Protein AF-R6X827-F1 (afdb_monomer_lite)

Sequence (57 aa):
MRVAAPHRKVKLEVKSGDNVLLSRPLPVAKPSEMIAVEIPVAKFAQIGDEVTVGLVL

Structure (mmCIF, N/CA/C/O backbone):
data_AF-R6X827-F1
#
_entry.id   AF-R6X827-F1
#
loop_
_atom_site.group_PDB
_atom_site.id
_atom_site.type_symbol
_atom_site.label_atom_id
_atom_site.label_alt_id
_atom_site.label_comp_id
_atom_site.label_asym_id
_atom_site.label_entity_id
_atom_site.label_seq_id
_atom_site.pdbx_PDB_ins_code
_atom_site.Cartn_x
_atom_site.Cartn_y
_atom_site.Cartn_z
_atom_site.occupancy
_atom_site.B_iso_or_equiv
_atom_site.auth_seq_id
_atom_site.auth_comp_id
_atom_site.auth_asym_id
_atom_site.auth_atom_id
_atom_site.pdbx_PDB_model_num
ATOM 1 N N . MET A 1 1 ? -1.203 -7.839 -13.566 1.00 56.12 1 MET A N 1
ATOM 2 C CA . MET A 1 1 ? -0.126 -8.001 -14.571 1.00 56.12 1 MET A CA 1
ATOM 3 C C . MET A 1 1 ? 1.156 -8.429 -13.868 1.00 56.12 1 MET A C 1
ATOM 5 O O . MET A 1 1 ? 1.465 -7.853 -12.835 1.00 56.12 1 MET A O 1
ATOM 9 N N . ARG A 1 2 ? 1.882 -9.437 -14.374 1.00 63.22 2 ARG A N 1
ATOM 10 C CA . ARG A 1 2 ? 3.252 -9.744 -13.921 1.00 63.22 2 ARG A CA 1
ATOM 11 C C . ARG A 1 2 ? 4.229 -9.162 -14.939 1.00 63.22 2 ARG A C 1
ATOM 13 O O . ARG A 1 2 ? 4.117 -9.461 -16.122 1.00 63.22 2 ARG A O 1
ATOM 20 N N . VAL A 1 3 ? 5.150 -8.323 -14.481 1.00 69.50 3 VAL A N 1
ATOM 21 C CA . VAL A 1 3 ? 6.176 -7.692 -15.321 1.00 69.50 3 VAL A CA 1
ATOM 22 C C . VAL A 1 3 ? 7.358 -8.652 -15.428 1.00 69.50 3 VAL A C 1
ATOM 24 O O . VAL A 1 3 ? 7.958 -8.990 -14.410 1.00 69.50 3 VAL A O 1
ATOM 27 N N . ALA A 1 4 ? 7.678 -9.113 -16.639 1.00 71.56 4 ALA A N 1
ATOM 28 C CA . ALA A 1 4 ? 8.740 -10.100 -16.858 1.00 71.56 4 ALA A CA 1
ATOM 29 C C . ALA A 1 4 ? 10.155 -9.522 -16.647 1.00 71.56 4 ALA A C 1
ATOM 31 O O . ALA A 1 4 ? 11.023 -10.211 -16.118 1.00 71.56 4 ALA A O 1
ATOM 32 N N . ALA A 1 5 ? 10.371 -8.250 -17.002 1.00 75.88 5 ALA A N 1
ATOM 33 C CA . ALA A 1 5 ? 11.646 -7.543 -16.861 1.00 75.88 5 ALA A CA 1
ATOM 34 C C . ALA A 1 5 ? 11.422 -6.153 -16.231 1.00 75.88 5 ALA A C 1
ATOM 36 O O . ALA A 1 5 ? 11.286 -5.163 -16.949 1.00 75.88 5 ALA A O 1
ATOM 37 N N . PRO A 1 6 ? 11.289 -6.063 -14.897 1.00 77.44 6 PRO A N 1
ATOM 38 C CA . PRO A 1 6 ? 11.068 -4.786 -14.231 1.00 77.44 6 PRO A CA 1
ATOM 39 C C . PRO A 1 6 ? 12.300 -3.889 -14.307 1.00 77.44 6 PRO A C 1
ATOM 41 O O . PRO A 1 6 ? 13.420 -4.340 -14.074 1.00 77.44 6 PRO A O 1
ATOM 44 N N . HIS A 1 7 ? 12.070 -2.599 -14.549 1.00 79.06 7 HIS A N 1
ATOM 45 C CA . HIS A 1 7 ? 13.123 -1.588 -14.600 1.00 79.06 7 HIS A CA 1
ATOM 46 C C . HIS A 1 7 ? 13.745 -1.350 -13.215 1.00 79.06 7 HIS A C 1
ATOM 48 O O . HIS A 1 7 ? 14.921 -1.008 -13.091 1.00 79.06 7 HIS A O 1
ATOM 54 N N . ARG A 1 8 ? 12.949 -1.534 -12.153 1.00 81.94 8 ARG A N 1
ATOM 55 C CA . ARG A 1 8 ? 13.411 -1.528 -10.765 1.00 81.94 8 ARG A CA 1
ATOM 56 C C . ARG A 1 8 ? 12.553 -2.473 -9.932 1.00 81.94 8 ARG A C 1
ATOM 58 O O . ARG A 1 8 ? 11.325 -2.461 -10.028 1.00 81.94 8 ARG A O 1
ATOM 65 N N . LYS A 1 9 ? 13.200 -3.292 -9.103 1.00 84.94 9 LYS A N 1
ATOM 66 C CA . LYS A 1 9 ? 12.521 -4.063 -8.058 1.00 84.94 9 LYS A CA 1
ATOM 67 C C . LYS A 1 9 ? 12.459 -3.183 -6.819 1.00 84.94 9 LYS A C 1
ATOM 69 O O . LYS A 1 9 ? 13.499 -2.780 -6.317 1.00 84.94 9 LYS A O 1
ATOM 74 N N . VAL A 1 10 ? 11.251 -2.861 -6.384 1.00 87.50 10 VAL A N 1
ATOM 75 C CA . VAL A 1 10 ? 10.996 -2.101 -5.159 1.00 87.50 10 VAL A CA 1
ATOM 76 C C . VAL A 1 10 ? 9.942 -2.835 -4.344 1.00 87.50 10 VAL A C 1
ATOM 78 O O . VAL A 1 10 ? 9.310 -3.787 -4.817 1.00 87.50 10 VAL A O 1
ATOM 81 N N . LYS A 1 11 ? 9.731 -2.396 -3.113 1.00 91.94 11 LYS A N 1
ATOM 82 C CA . LYS A 1 11 ? 8.621 -2.828 -2.276 1.00 91.94 11 LYS A CA 1
ATOM 83 C C . LYS A 1 11 ? 7.685 -1.642 -2.066 1.00 91.94 11 LYS A C 1
ATOM 85 O O . LYS A 1 11 ? 8.121 -0.536 -1.767 1.00 91.94 11 LYS A O 1
ATOM 90 N N . LEU A 1 12 ? 6.395 -1.885 -2.268 1.00 92.81 12 LEU A N 1
ATOM 91 C CA . LEU A 1 12 ? 5.342 -0.932 -1.956 1.00 92.81 12 LEU A CA 1
ATOM 92 C C . LEU A 1 12 ? 4.963 -1.110 -0.493 1.00 92.81 12 LEU A C 1
ATOM 94 O O . LEU A 1 12 ? 4.556 -2.209 -0.102 1.00 92.81 12 LEU A O 1
ATOM 98 N N . GLU A 1 13 ? 5.066 -0.037 0.280 1.00 95.44 13 GLU A N 1
ATOM 99 C CA . GLU A 1 13 ? 4.600 0.006 1.659 1.00 95.44 13 GLU A CA 1
ATOM 100 C C . GLU A 1 13 ? 3.499 1.043 1.826 1.00 95.44 13 GLU A C 1
ATOM 102 O O . GLU A 1 13 ? 3.609 2.173 1.351 1.00 95.44 13 GLU A O 1
ATOM 107 N N . VAL A 1 14 ? 2.442 0.639 2.524 1.00 95.81 14 VAL A N 1
ATOM 108 C CA . VAL A 1 14 ? 1.417 1.538 3.042 1.00 95.81 14 VAL A CA 1
ATOM 109 C C . VAL A 1 14 ? 1.484 1.492 4.556 1.00 95.81 14 VAL A C 1
ATOM 111 O O . VAL A 1 14 ? 1.406 0.407 5.144 1.00 95.81 14 VAL A O 1
ATOM 114 N N . LYS A 1 15 ? 1.651 2.659 5.173 1.00 96.12 15 LYS A N 1
ATOM 115 C CA . LYS A 1 15 ? 1.818 2.815 6.619 1.00 96.12 15 LYS A CA 1
ATOM 116 C C . LYS A 1 15 ? 0.846 3.835 7.186 1.00 96.12 15 LYS A C 1
ATOM 118 O O . LYS A 1 15 ? 0.434 4.745 6.477 1.00 96.12 15 LYS A O 1
ATOM 123 N N . SER A 1 16 ? 0.539 3.688 8.466 1.00 95.81 16 SER A N 1
ATOM 124 C CA . SER A 1 16 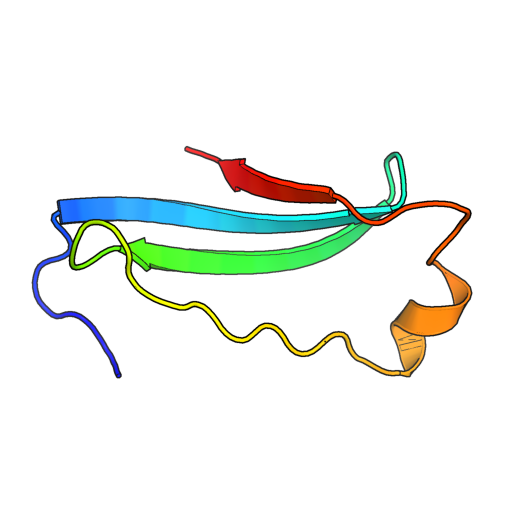? -0.088 4.715 9.299 1.00 95.81 16 SER A CA 1
ATOM 125 C C . SER A 1 16 ? 0.823 4.918 10.507 1.00 95.81 16 SER A C 1
ATOM 127 O O . SER A 1 16 ? 0.934 4.019 11.345 1.00 95.81 16 SER A O 1
ATOM 129 N N . GLY A 1 17 ? 1.548 6.039 10.547 1.00 92.25 17 GLY A N 1
ATOM 130 C CA . GLY A 1 17 ? 2.691 6.209 11.451 1.00 92.25 17 GLY A CA 1
ATOM 131 C C . GLY A 1 17 ? 3.717 5.080 11.273 1.00 92.25 17 GLY A C 1
ATOM 132 O O . GLY A 1 17 ? 4.140 4.785 10.152 1.00 92.25 17 GLY A O 1
ATOM 133 N N . ASP A 1 18 ? 4.055 4.397 12.367 1.00 91.25 18 ASP A N 1
ATOM 134 C CA . ASP A 1 18 ? 5.000 3.270 12.371 1.00 91.25 18 ASP A CA 1
ATOM 135 C C . ASP A 1 18 ? 4.367 1.917 11.985 1.00 91.25 18 ASP A C 1
ATOM 137 O O . ASP A 1 18 ? 5.075 0.934 11.747 1.00 91.25 18 ASP A O 1
ATOM 141 N N . ASN A 1 19 ? 3.034 1.840 11.878 1.00 93.12 19 ASN A N 1
ATOM 142 C CA . ASN A 1 19 ? 2.335 0.590 11.583 1.00 93.12 19 ASN A CA 1
ATOM 143 C C . ASN A 1 19 ? 2.285 0.288 10.084 1.00 93.12 19 ASN A C 1
ATOM 145 O O . ASN A 1 19 ? 1.813 1.091 9.279 1.00 93.12 19 ASN A O 1
ATOM 149 N N . VAL A 1 20 ? 2.685 -0.931 9.712 1.00 94.00 20 VAL A N 1
ATOM 150 C CA . VAL A 1 20 ? 2.650 -1.411 8.324 1.00 94.00 20 VAL A CA 1
ATOM 151 C C . VAL A 1 20 ? 1.297 -2.043 7.992 1.00 94.00 20 VAL A C 1
ATOM 153 O O . VAL A 1 20 ? 0.989 -3.191 8.341 1.00 94.00 20 VAL A O 1
ATOM 156 N N . LEU A 1 21 ? 0.497 -1.306 7.226 1.00 94.81 21 LEU A N 1
ATOM 157 C CA . LEU A 1 21 ? -0.816 -1.742 6.764 1.00 94.81 21 LEU A CA 1
ATOM 158 C C . LEU A 1 21 ? -0.690 -2.720 5.590 1.00 94.81 21 LEU A C 1
ATOM 160 O O . LEU A 1 21 ? -1.347 -3.761 5.565 1.00 94.81 21 LEU A O 1
ATOM 164 N N . LEU A 1 22 ? 0.217 -2.457 4.651 1.00 94.19 22 LEU A N 1
ATOM 165 C CA . LEU A 1 22 ? 0.486 -3.333 3.512 1.00 94.19 22 LEU A CA 1
ATOM 166 C C . LEU A 1 22 ? 1.962 -3.246 3.123 1.00 94.19 22 LEU A C 1
ATOM 168 O O . LEU A 1 22 ? 2.527 -2.161 3.083 1.00 94.19 22 LEU A O 1
ATOM 172 N N . SER A 1 23 ? 2.581 -4.388 2.827 1.00 94.38 23 SER A N 1
ATOM 173 C CA . SER A 1 23 ? 3.954 -4.460 2.324 1.00 94.38 23 SER A CA 1
ATOM 174 C C . SER A 1 23 ? 4.035 -5.580 1.298 1.00 94.38 23 SER A C 1
ATOM 176 O O . SER A 1 23 ? 3.769 -6.740 1.622 1.00 94.38 23 SER A O 1
ATOM 178 N N . ARG A 1 24 ? 4.342 -5.246 0.041 1.00 91.88 24 ARG A N 1
ATOM 179 C CA . ARG A 1 24 ? 4.466 -6.246 -1.030 1.00 91.88 24 ARG A CA 1
ATOM 180 C C . ARG A 1 24 ? 5.541 -5.875 -2.047 1.00 91.88 24 ARG A C 1
ATOM 182 O O . ARG A 1 24 ? 5.723 -4.690 -2.328 1.00 91.88 24 ARG A O 1
ATOM 189 N N . PRO A 1 25 ? 6.220 -6.865 -2.651 1.00 90.69 25 PRO A N 1
ATOM 190 C CA . PRO A 1 25 ? 7.062 -6.615 -3.811 1.00 90.69 25 PRO A CA 1
ATOM 191 C C . PRO A 1 25 ? 6.253 -5.949 -4.928 1.00 90.69 25 PRO A C 1
ATOM 193 O O . PRO A 1 25 ? 5.151 -6.397 -5.261 1.00 90.69 25 PRO A O 1
ATOM 196 N N . LEU A 1 26 ? 6.815 -4.898 -5.517 1.00 88.00 26 LEU A N 1
ATOM 197 C CA . LEU A 1 26 ? 6.258 -4.203 -6.664 1.00 88.00 26 LEU A CA 1
ATOM 198 C C . LEU A 1 26 ? 7.328 -4.115 -7.765 1.00 88.00 26 LEU A C 1
ATOM 200 O O . LEU A 1 26 ? 8.241 -3.291 -7.692 1.00 88.00 26 LEU A O 1
ATOM 204 N N . PRO A 1 27 ? 7.255 -4.980 -8.787 1.00 83.12 27 PRO A N 1
ATOM 205 C CA . PRO A 1 27 ? 8.113 -4.865 -9.955 1.00 83.12 27 PRO A CA 1
ATOM 206 C C . PRO A 1 27 ? 7.625 -3.686 -10.809 1.00 83.12 27 PRO A C 1
ATOM 208 O O . PRO A 1 27 ? 6.625 -3.818 -11.507 1.00 83.12 27 PRO A O 1
ATOM 211 N N . VAL A 1 28 ? 8.303 -2.536 -10.743 1.00 77.69 28 VAL A N 1
ATOM 212 C CA . VAL A 1 28 ? 7.915 -1.343 -11.515 1.00 77.69 28 VAL A CA 1
ATOM 213 C C . VAL A 1 28 ? 8.346 -1.528 -12.967 1.00 77.69 28 VAL A C 1
ATOM 215 O O . VAL A 1 28 ? 9.538 -1.706 -13.248 1.00 77.69 28 VAL A O 1
ATOM 218 N N . ALA A 1 29 ? 7.381 -1.500 -13.890 1.00 66.38 29 ALA A N 1
ATOM 219 C CA . ALA A 1 29 ? 7.648 -1.649 -15.318 1.00 66.38 29 ALA A CA 1
ATOM 220 C C . ALA A 1 29 ? 8.020 -0.323 -15.979 1.00 66.38 29 ALA A C 1
ATOM 222 O O . ALA A 1 29 ? 8.896 -0.300 -16.841 1.00 66.38 29 ALA A O 1
ATOM 223 N N . LYS A 1 30 ? 7.335 0.766 -15.602 1.00 73.25 30 LYS A N 1
ATOM 224 C CA . LYS A 1 30 ? 7.464 2.070 -16.264 1.00 73.25 30 LYS A CA 1
ATOM 225 C C . LYS A 1 30 ? 7.161 3.253 -15.332 1.00 73.25 30 LYS A C 1
ATOM 227 O O . LYS A 1 30 ? 6.401 3.092 -14.377 1.00 73.25 30 LYS A O 1
ATOM 232 N N . PRO A 1 31 ? 7.703 4.450 -15.619 1.00 73.88 31 PRO A N 1
ATOM 233 C CA . PRO A 1 31 ? 7.280 5.685 -14.965 1.00 73.88 31 PRO A CA 1
ATOM 234 C C . PRO A 1 31 ? 5.771 5.921 -15.106 1.00 73.88 31 PRO A C 1
ATOM 236 O O . PRO A 1 31 ? 5.162 5.529 -16.105 1.00 73.88 31 PRO A O 1
ATOM 239 N N . SER A 1 32 ? 5.181 6.574 -14.103 1.00 79.94 32 SER A N 1
ATOM 240 C CA . SER A 1 32 ? 3.752 6.925 -14.061 1.00 79.94 32 SER A CA 1
ATOM 241 C C . SER A 1 32 ? 2.790 5.732 -14.146 1.00 79.94 32 SER A C 1
ATOM 243 O O . SER A 1 32 ? 1.634 5.882 -14.540 1.00 79.94 32 SER A O 1
ATOM 245 N N . GLU A 1 33 ? 3.248 4.532 -13.784 1.00 80.50 33 GLU A N 1
ATOM 246 C CA . GLU A 1 33 ? 2.372 3.379 -13.606 1.00 80.50 33 GLU A CA 1
ATOM 247 C C . GLU A 1 33 ? 1.395 3.634 -12.447 1.00 80.50 33 GLU A C 1
ATOM 249 O O . GLU A 1 33 ? 1.801 3.956 -11.331 1.00 80.50 33 GLU A O 1
ATOM 254 N N . MET A 1 34 ? 0.095 3.499 -12.717 1.00 85.94 34 MET A N 1
ATOM 255 C CA . MET A 1 34 ? -0.938 3.602 -11.690 1.00 85.94 34 MET A CA 1
ATOM 256 C C . MET A 1 34 ? -0.964 2.321 -10.855 1.00 85.94 34 MET A C 1
ATOM 258 O O . MET A 1 34 ? -1.050 1.219 -11.398 1.00 85.94 34 MET A O 1
ATOM 262 N N . ILE A 1 35 ? -0.933 2.466 -9.530 1.00 84.56 35 ILE A N 1
ATOM 263 C CA . ILE A 1 35 ? -0.931 1.346 -8.589 1.00 84.56 35 ILE A CA 1
ATOM 264 C C . ILE A 1 35 ? -2.200 1.426 -7.743 1.00 84.56 35 ILE A C 1
ATOM 266 O O . ILE A 1 35 ? -2.326 2.295 -6.885 1.00 84.56 35 ILE A O 1
ATOM 270 N N . ALA A 1 36 ? -3.126 0.494 -7.958 1.00 88.56 36 ALA A N 1
ATOM 271 C CA . ALA A 1 36 ? -4.23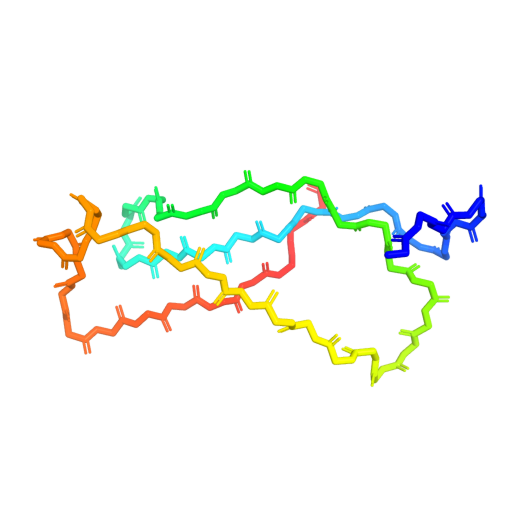5 0.287 -7.034 1.00 88.56 36 ALA A CA 1
ATOM 272 C C . ALA A 1 36 ? -3.742 -0.477 -5.795 1.00 88.56 36 ALA A C 1
ATOM 274 O O . ALA A 1 36 ? -2.991 -1.458 -5.907 1.00 88.56 36 ALA A O 1
ATOM 275 N N . VAL A 1 37 ? -4.159 -0.024 -4.612 1.00 89.06 37 VAL A N 1
ATOM 276 C CA . VAL A 1 37 ? -3.845 -0.672 -3.338 1.00 89.06 37 VAL A CA 1
ATOM 277 C C . VAL A 1 37 ? -5.127 -0.908 -2.565 1.00 89.06 37 VAL A C 1
ATOM 279 O O . VAL A 1 37 ? -5.888 0.019 -2.315 1.00 89.06 37 VAL A O 1
ATOM 282 N N . GLU A 1 38 ? -5.333 -2.155 -2.166 1.00 90.88 38 GLU A N 1
ATOM 283 C CA . GLU A 1 38 ? -6.445 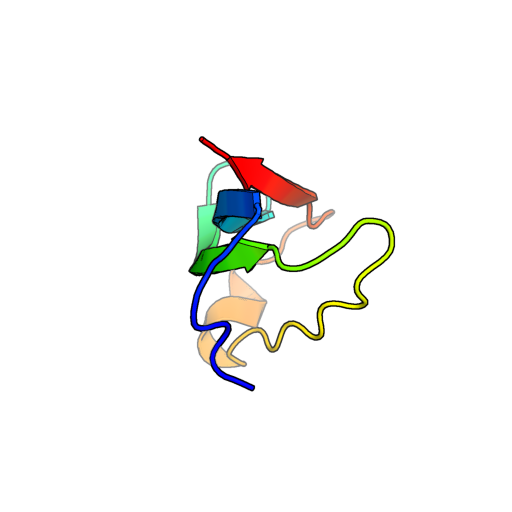-2.558 -1.319 1.00 90.88 38 GLU A CA 1
ATOM 284 C C . GLU A 1 38 ? -5.919 -2.785 0.097 1.00 90.88 38 GLU A C 1
ATOM 286 O O . GLU A 1 38 ? -5.010 -3.593 0.312 1.00 90.88 38 GLU A O 1
ATOM 291 N N . ILE A 1 39 ? -6.471 -2.055 1.065 1.00 90.56 39 ILE A N 1
ATOM 292 C CA . ILE A 1 39 ? -6.160 -2.250 2.481 1.00 90.56 39 ILE A CA 1
ATOM 293 C C . ILE A 1 39 ? -7.216 -3.189 3.072 1.00 90.56 39 ILE A C 1
ATOM 295 O O . ILE A 1 39 ? -8.407 -2.881 2.988 1.00 90.56 39 ILE A O 1
ATOM 299 N N . PRO A 1 40 ? -6.820 -4.327 3.676 1.00 89.88 40 PRO A N 1
ATOM 300 C CA . PRO A 1 40 ? -7.772 -5.223 4.318 1.00 89.88 40 PRO A CA 1
ATOM 301 C C . PRO A 1 40 ? -8.569 -4.501 5.405 1.00 89.88 40 PRO A C 1
ATOM 303 O O . PRO A 1 40 ? -7.983 -3.827 6.252 1.00 89.88 40 PRO A O 1
ATOM 306 N N . VAL A 1 41 ? -9.886 -4.719 5.445 1.00 90.75 41 VAL A N 1
ATOM 307 C CA . VAL A 1 41 ? -10.788 -4.101 6.439 1.00 90.75 41 VAL A CA 1
ATOM 308 C C . VAL A 1 41 ? -10.320 -4.355 7.877 1.00 90.75 41 VAL A C 1
ATOM 310 O O . VAL A 1 41 ? -10.381 -3.460 8.712 1.00 90.75 41 VAL A O 1
ATOM 313 N N . ALA A 1 42 ? -9.757 -5.534 8.160 1.00 93.12 42 ALA A N 1
ATOM 314 C CA . ALA A 1 42 ? -9.213 -5.874 9.479 1.00 93.12 42 ALA A CA 1
ATOM 315 C C . ALA A 1 42 ? -8.080 -4.940 9.954 1.00 93.12 42 ALA A C 1
ATOM 317 O O . ALA A 1 42 ? -7.817 -4.850 11.149 1.00 93.12 42 ALA A O 1
ATOM 318 N N . LYS A 1 43 ? -7.406 -4.242 9.032 1.00 91.44 43 LYS A N 1
ATOM 319 C CA . LYS A 1 43 ? -6.354 -3.266 9.339 1.00 91.44 43 LYS A CA 1
ATOM 320 C C . LYS A 1 43 ? -6.858 -1.825 9.367 1.00 91.44 43 LYS A C 1
ATOM 322 O O . LYS A 1 43 ? -6.091 -0.935 9.710 1.00 91.44 43 LYS A O 1
ATOM 327 N N . PHE A 1 44 ? -8.132 -1.587 9.056 1.00 89.44 44 PHE A N 1
ATOM 328 C CA . PHE A 1 44 ? -8.707 -0.244 9.045 1.00 89.44 44 PHE A CA 1
ATOM 329 C C . PHE A 1 44 ? -8.656 0.413 10.430 1.00 89.44 44 PHE A C 1
ATOM 331 O O . PHE A 1 44 ? -8.325 1.583 10.542 1.00 89.44 44 PHE A O 1
ATOM 338 N N . ALA A 1 45 ? -8.863 -0.367 11.495 1.00 91.25 45 ALA A N 1
ATOM 339 C CA . ALA A 1 45 ? -8.742 0.110 12.875 1.00 91.25 45 ALA A CA 1
ATOM 340 C C . ALA A 1 45 ? -7.314 0.547 13.273 1.00 91.25 45 ALA A C 1
ATOM 342 O O . ALA A 1 45 ? -7.131 1.127 14.336 1.00 91.25 45 ALA A O 1
ATOM 343 N N . GLN A 1 46 ? -6.301 0.241 12.454 1.00 91.81 46 GLN A N 1
ATOM 344 C CA . GLN A 1 46 ? -4.904 0.634 12.677 1.00 91.81 46 GLN A CA 1
ATOM 345 C C . GLN A 1 46 ? -4.542 1.937 11.944 1.00 91.81 46 GLN A C 1
ATOM 347 O O . GLN A 1 46 ? -3.409 2.403 12.072 1.00 91.81 46 GLN A O 1
ATOM 352 N N . ILE A 1 47 ? -5.467 2.491 11.151 1.00 93.69 47 ILE A N 1
ATOM 353 C CA . ILE A 1 47 ? -5.307 3.780 10.480 1.00 93.69 47 ILE A CA 1
ATOM 354 C C . ILE A 1 47 ? -5.600 4.885 11.497 1.00 93.69 47 ILE A C 1
ATOM 356 O O . ILE A 1 47 ? -6.681 4.922 12.081 1.00 93.69 47 ILE A O 1
ATOM 360 N N . GLY A 1 48 ? -4.611 5.748 11.716 1.00 92.12 48 GLY A N 1
ATOM 361 C CA . GLY A 1 48 ? -4.736 6.966 12.507 1.00 92.12 48 GLY A CA 1
ATOM 362 C C . GLY A 1 48 ? -5.127 8.148 11.625 1.00 92.12 48 GLY A C 1
ATOM 363 O O . GLY A 1 48 ? -5.979 8.026 10.748 1.00 92.12 48 GLY A O 1
ATOM 364 N N . ASP A 1 49 ? -4.471 9.285 11.838 1.00 94.00 49 ASP A N 1
ATOM 365 C CA . ASP A 1 49 ? -4.816 10.535 11.153 1.00 94.00 49 ASP A CA 1
ATOM 366 C C . ASP A 1 49 ? -4.416 10.549 9.670 1.00 94.00 49 ASP A C 1
ATOM 368 O O . ASP A 1 49 ? -5.076 11.188 8.850 1.00 94.00 49 ASP A O 1
ATOM 372 N N . GLU A 1 50 ? -3.351 9.829 9.304 1.00 94.44 50 GLU A N 1
ATOM 373 C CA . GLU A 1 50 ? -2.825 9.807 7.941 1.00 94.44 50 GLU A CA 1
ATOM 374 C C . GLU A 1 50 ? -2.347 8.423 7.493 1.00 94.44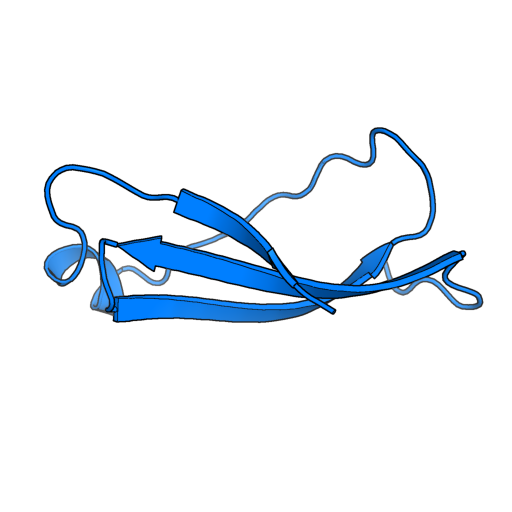 50 GLU A C 1
ATOM 376 O O . GLU A 1 50 ? -2.032 7.534 8.289 1.00 94.44 50 GLU A O 1
ATOM 381 N N . VAL A 1 51 ? -2.266 8.263 6.171 1.00 94.69 51 VAL A N 1
ATOM 382 C CA . VAL A 1 51 ? -1.702 7.084 5.519 1.00 94.69 51 VAL A CA 1
ATOM 383 C C . VAL A 1 51 ? -0.632 7.524 4.530 1.00 94.69 51 VAL A C 1
ATOM 385 O O . VAL A 1 51 ? -0.898 8.307 3.619 1.00 94.69 51 VAL A O 1
ATOM 388 N N . THR A 1 52 ? 0.559 6.949 4.661 1.00 95.50 52 THR A N 1
ATOM 389 C CA . THR A 1 52 ? 1.694 7.208 3.771 1.00 95.50 52 THR A CA 1
ATOM 390 C C . THR A 1 52 ? 1.908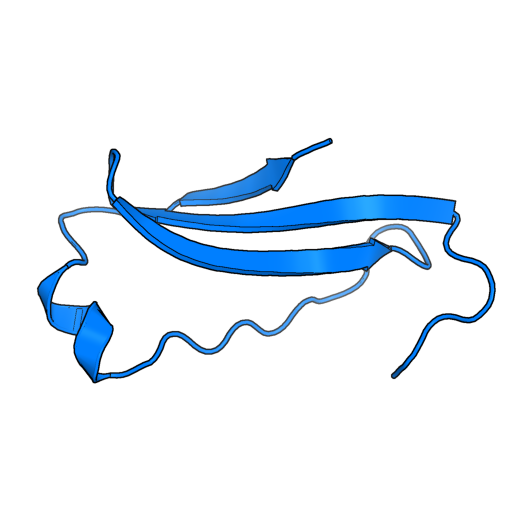 6.024 2.842 1.00 95.50 52 THR A C 1
ATOM 392 O O . THR A 1 52 ? 1.988 4.873 3.281 1.00 95.50 52 THR A O 1
ATOM 395 N N . VAL A 1 53 ? 2.026 6.310 1.545 1.00 93.88 53 VAL A N 1
ATOM 396 C CA . VAL A 1 53 ? 2.325 5.324 0.500 1.00 93.88 53 VAL A CA 1
ATOM 397 C C . VAL A 1 53 ? 3.734 5.578 -0.022 1.00 93.88 53 VAL A C 1
ATOM 399 O O . VAL A 1 53 ? 4.031 6.666 -0.508 1.00 93.88 53 VAL A O 1
ATOM 402 N N . GLY A 1 54 ? 4.603 4.572 0.071 1.00 91.94 54 GLY A N 1
ATOM 403 C CA . GLY A 1 54 ? 6.013 4.694 -0.287 1.00 91.94 54 GLY A CA 1
ATOM 404 C C . GLY A 1 54 ? 6.536 3.524 -1.114 1.00 91.94 54 GLY A C 1
ATOM 405 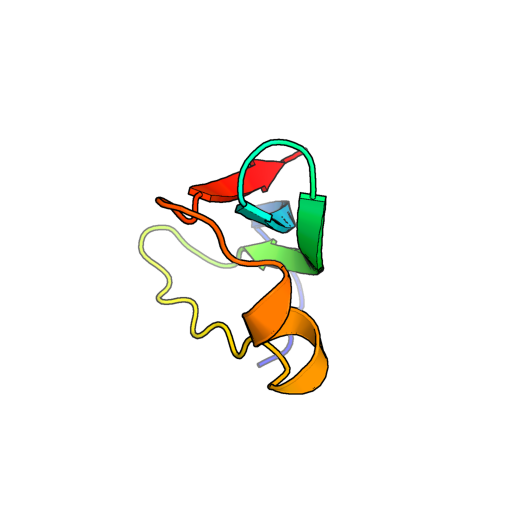O O . GLY A 1 54 ? 6.085 2.385 -0.977 1.00 91.94 54 GLY A O 1
ATOM 406 N N . LEU A 1 55 ? 7.527 3.815 -1.959 1.00 90.00 55 LEU A N 1
ATOM 407 C CA . LEU A 1 55 ? 8.356 2.812 -2.624 1.00 90.00 55 LEU A CA 1
ATOM 408 C C . LEU A 1 55 ? 9.707 2.746 -1.909 1.00 90.00 55 LEU A C 1
ATOM 410 O O . LEU A 1 55 ? 10.455 3.722 -1.907 1.00 90.00 55 LEU A O 1
ATOM 414 N N . VAL A 1 56 ? 10.012 1.596 -1.317 1.00 90.06 56 VAL A N 1
ATOM 415 C CA . VAL A 1 56 ? 11.274 1.318 -0.617 1.00 90.06 56 VAL A CA 1
ATOM 416 C C . VAL A 1 56 ? 12.133 0.341 -1.417 1.00 90.06 56 VAL A C 1
ATOM 418 O O . VAL A 1 56 ? 11.612 -0.491 -2.167 1.00 90.06 56 VAL A O 1
ATOM 421 N N . LEU A 1 57 ? 13.452 0.500 -1.294 1.00 83.19 57 LEU A N 1
ATOM 422 C CA . LEU A 1 57 ? 14.460 -0.319 -1.974 1.00 83.19 57 LEU A CA 1
ATOM 423 C C . LEU A 1 57 ? 14.736 -1.618 -1.226 1.00 83.19 57 LEU A C 1
ATOM 425 O O . LEU A 1 57 ? 14.749 -1.578 0.022 1.00 83.19 57 LEU A O 1
#

pLDDT: mean 86.93, std 9.02, range [56.12, 96.12]

Secondary structure (DSSP, 8-state):
---SS-SEEEEEEEEETTEEEEEEEEEE-STT-----PPPGGGGGG--S--EEEEE-

Organism: NCBI:txid1263101

Foldseek 3Di:
DDDPDAPDWWWKFKDAVVRTQDIGIDRHRDPPDDDDDDGDPVCPVVHDDDMDIDTHD

Radius of gyration: 12.56 Å; chains: 1; bounding box: 25×21×30 Å